Protein AF-A0A2U1LGH6-F1 (afdb_monomer_lite)

Foldseek 3Di:
DDDDDDDPPPDPPPPPDPDPPVDDDDDWDQPPPTDDHDDDDCVVVDPDDPVVVVVVVVVVCCVPVVD

pLDDT: mean 79.96, std 17.55, range [41.25, 97.94]

Organism: Artemisia annua (NCBI:txid35608)

Radius of gyration: 28.34 Å; chains: 1; bounding box: 78×39×62 Å

Sequence (67 aa):
MAPKKGVKIATKKKTEKVVNPLFEKRQEQFDIRGALPPKKDVHRLVRWPQVVRIQRKRRILKQRLKS

Structure (mmCIF, N/CA/C/O backbone):
data_AF-A0A2U1LGH6-F1
#
_entry.id   AF-A0A2U1LGH6-F1
#
loop_
_atom_site.group_PDB
_atom_site.id
_atom_site.type_symbol
_atom_site.label_atom_id
_atom_site.label_alt_id
_atom_site.label_comp_id
_atom_site.label_asym_id
_atom_site.l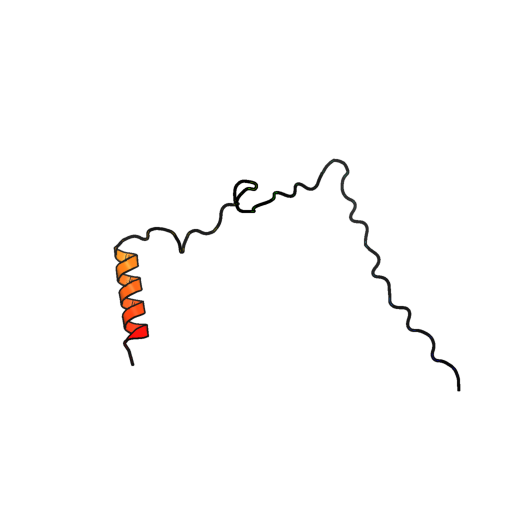abel_entity_id
_atom_site.label_seq_id
_atom_site.pdbx_PDB_ins_code
_atom_site.Cartn_x
_atom_site.Cartn_y
_atom_site.Cartn_z
_atom_site.occupancy
_atom_site.B_iso_or_equiv
_atom_site.auth_seq_id
_atom_site.auth_comp_id
_atom_site.auth_asym_id
_atom_site.auth_atom_id
_atom_site.pdbx_PDB_model_num
ATOM 1 N N . MET A 1 1 ? 63.707 -24.676 1.892 1.00 44.62 1 MET A N 1
ATOM 2 C CA . MET A 1 1 ? 62.339 -24.143 2.098 1.00 44.62 1 MET A CA 1
ATOM 3 C C . MET A 1 1 ? 61.811 -23.630 0.766 1.00 44.62 1 MET A C 1
ATOM 5 O O . MET A 1 1 ? 62.324 -22.643 0.264 1.00 44.62 1 MET A O 1
ATOM 9 N N . ALA A 1 2 ? 60.873 -24.349 0.147 1.00 49.19 2 ALA A N 1
ATOM 10 C CA . ALA A 1 2 ? 60.327 -24.010 -1.169 1.00 49.19 2 ALA A CA 1
ATOM 11 C C . ALA A 1 2 ? 59.247 -22.912 -1.060 1.00 49.19 2 ALA A C 1
ATOM 13 O O . ALA A 1 2 ? 58.387 -23.016 -0.179 1.00 49.19 2 ALA A O 1
ATOM 14 N N . PRO A 1 3 ? 59.232 -21.885 -1.930 1.00 59.00 3 PRO A N 1
ATOM 15 C CA . PRO A 1 3 ? 58.124 -20.943 -1.972 1.00 59.00 3 PRO A CA 1
ATOM 16 C C . PRO A 1 3 ? 56.889 -21.606 -2.595 1.00 59.00 3 PRO A C 1
ATOM 18 O O . PRO A 1 3 ? 56.942 -22.277 -3.626 1.00 59.00 3 PRO A O 1
ATOM 21 N N . LYS A 1 4 ? 55.766 -21.442 -1.896 1.00 50.25 4 LYS A N 1
ATOM 22 C CA . LYS A 1 4 ? 54.474 -22.077 -2.151 1.00 50.25 4 LYS A CA 1
ATOM 23 C C . LYS A 1 4 ? 53.921 -21.689 -3.528 1.00 50.25 4 LYS A C 1
ATOM 25 O O . LYS A 1 4 ? 53.875 -20.519 -3.893 1.00 50.25 4 LYS A O 1
ATOM 30 N N . LYS A 1 5 ? 53.464 -22.708 -4.257 1.00 41.25 5 LYS A N 1
ATOM 31 C CA . LYS A 1 5 ? 52.782 -22.653 -5.558 1.00 41.25 5 LYS A CA 1
ATOM 32 C C . LYS A 1 5 ? 51.599 -21.674 -5.478 1.00 41.25 5 LYS A C 1
ATOM 34 O O . LYS A 1 5 ? 50.654 -21.910 -4.730 1.00 41.25 5 LYS A O 1
ATOM 39 N N . GLY A 1 6 ? 51.679 -20.569 -6.221 1.00 43.50 6 GLY A N 1
ATOM 40 C CA . GLY A 1 6 ? 50.654 -19.527 -6.262 1.00 43.50 6 GLY A CA 1
ATOM 41 C C . GLY A 1 6 ? 49.293 -20.080 -6.682 1.00 43.50 6 GLY A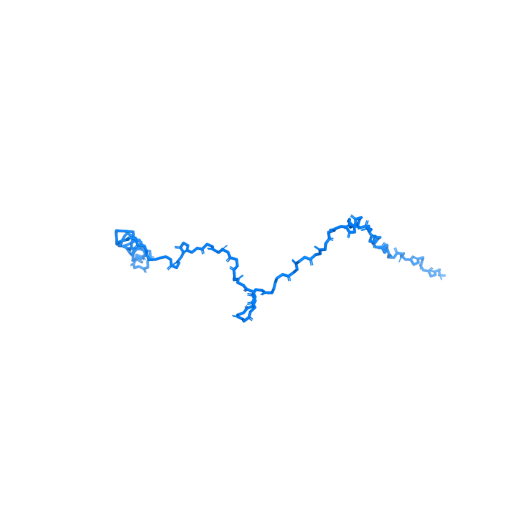 C 1
ATOM 42 O O . GLY A 1 6 ? 49.153 -20.709 -7.733 1.00 43.50 6 GLY A O 1
ATOM 43 N N . VAL A 1 7 ? 48.288 -19.841 -5.842 1.00 46.25 7 VAL A N 1
ATOM 44 C CA . VAL A 1 7 ? 46.880 -20.113 -6.128 1.00 46.25 7 VAL A CA 1
ATOM 45 C C . VAL A 1 7 ? 46.455 -19.198 -7.275 1.00 46.25 7 VAL A C 1
ATOM 47 O O . VAL A 1 7 ? 46.388 -17.980 -7.126 1.00 46.25 7 VAL A O 1
ATOM 50 N N . LYS A 1 8 ? 46.187 -19.787 -8.442 1.00 49.97 8 LYS A N 1
ATOM 51 C CA . LYS A 1 8 ? 45.578 -19.083 -9.571 1.00 49.97 8 LYS A CA 1
ATOM 52 C C . LYS A 1 8 ? 44.145 -18.728 -9.177 1.00 49.97 8 LYS A C 1
ATOM 54 O O . LYS A 1 8 ? 43.292 -19.608 -9.087 1.00 49.97 8 LYS A O 1
ATOM 59 N N . ILE A 1 9 ? 43.893 -17.446 -8.930 1.00 49.03 9 ILE A N 1
ATOM 60 C CA . ILE A 1 9 ? 42.544 -16.906 -8.770 1.00 49.03 9 ILE A CA 1
ATOM 61 C C . ILE A 1 9 ? 41.845 -17.116 -10.110 1.00 49.03 9 ILE A C 1
ATOM 63 O O . ILE A 1 9 ? 42.208 -16.502 -11.112 1.00 49.03 9 ILE A O 1
ATOM 67 N N . ALA A 1 10 ? 40.892 -18.045 -10.137 1.00 54.66 10 ALA A N 1
ATOM 68 C CA . ALA A 1 10 ? 40.078 -18.320 -11.304 1.00 54.66 10 ALA A CA 1
ATOM 69 C C . ALA A 1 10 ? 39.328 -17.040 -11.693 1.00 54.66 10 ALA A C 1
ATOM 71 O O . ALA A 1 10 ? 38.356 -16.636 -11.050 1.00 54.66 10 ALA A O 1
ATOM 72 N N . THR A 1 11 ? 39.797 -16.387 -12.751 1.00 57.78 11 THR A N 1
ATOM 73 C CA . THR A 1 11 ? 39.058 -15.354 -13.461 1.00 57.78 11 THR A CA 1
ATOM 74 C C . THR A 1 11 ? 37.751 -15.978 -13.925 1.00 57.78 11 THR A C 1
ATOM 76 O O . THR A 1 11 ? 37.728 -16.853 -14.791 1.00 57.78 11 THR A O 1
ATOM 79 N N . LYS A 1 12 ? 36.643 -15.562 -13.300 1.00 62.66 12 LYS A N 1
ATOM 80 C CA . LYS A 1 12 ? 35.292 -15.904 -13.744 1.00 62.66 12 LYS A CA 1
ATOM 81 C C . LYS A 1 12 ? 35.186 -15.495 -15.211 1.00 62.66 12 LYS A C 1
ATOM 83 O O . LYS A 1 12 ? 35.134 -14.304 -15.514 1.00 62.66 12 LYS A O 1
ATOM 88 N N . LYS A 1 13 ? 35.195 -16.478 -16.115 1.00 55.59 13 LYS A N 1
ATOM 89 C CA . LYS A 1 13 ? 34.886 -16.273 -17.529 1.00 55.59 13 LYS A CA 1
ATOM 90 C C . LYS A 1 13 ? 33.539 -15.556 -17.585 1.00 55.59 13 LYS A C 1
ATOM 92 O O . LYS A 1 13 ? 32.532 -16.104 -17.139 1.00 55.59 13 LYS A O 1
ATOM 97 N N . LYS A 1 14 ? 33.532 -14.320 -18.093 1.00 60.66 14 LYS A N 1
ATOM 98 C CA . LYS A 1 14 ? 32.303 -13.684 -18.561 1.00 60.66 14 LYS A CA 1
ATOM 99 C C . LYS A 1 14 ? 31.820 -14.558 -19.708 1.00 60.66 14 LYS A C 1
ATOM 101 O O . LYS A 1 14 ? 32.384 -14.521 -20.791 1.00 60.66 14 LYS A O 1
ATOM 106 N N . THR A 1 15 ? 30.832 -15.397 -19.435 1.00 60.69 15 THR A N 1
ATOM 107 C CA . THR A 1 15 ? 30.010 -15.992 -20.481 1.00 60.69 15 THR A CA 1
ATOM 108 C C . THR A 1 15 ? 29.406 -14.834 -21.259 1.00 60.69 15 THR A C 1
ATOM 110 O O . THR A 1 15 ? 28.568 -14.102 -20.722 1.00 60.69 15 THR A O 1
ATOM 113 N N . GLU A 1 16 ? 29.903 -14.615 -22.473 1.00 65.81 16 GLU A N 1
ATOM 114 C CA . GLU A 1 16 ? 29.323 -13.679 -23.423 1.00 65.81 16 GLU A CA 1
ATOM 115 C C . GLU A 1 16 ? 27.880 -14.116 -23.648 1.00 65.81 16 GLU A C 1
ATOM 117 O O . GLU A 1 16 ? 27.595 -15.183 -24.190 1.00 65.81 16 GLU A O 1
ATOM 122 N N . LYS A 1 17 ? 26.947 -13.327 -23.116 1.00 66.88 17 LYS A N 1
ATOM 123 C CA . LYS A 1 17 ? 25.542 -13.496 -23.448 1.00 66.88 17 LYS A CA 1
ATOM 124 C C . LYS A 1 17 ? 25.442 -13.118 -24.916 1.00 66.88 17 LYS A C 1
ATOM 126 O O . LYS A 1 17 ? 25.786 -11.992 -25.260 1.00 66.88 17 LYS A O 1
ATOM 131 N N . VAL A 1 18 ? 25.008 -14.052 -25.753 1.00 67.31 18 VAL A N 1
ATOM 132 C CA . VAL A 1 18 ? 24.652 -13.790 -27.148 1.00 67.31 18 VAL A CA 1
ATOM 133 C C . VAL A 1 18 ? 23.521 -12.759 -27.123 1.00 67.31 18 VAL A C 1
ATOM 135 O O . VAL A 1 18 ? 22.361 -13.097 -26.894 1.00 67.31 18 VAL A O 1
ATOM 138 N N . VAL A 1 19 ? 23.868 -11.475 -27.220 1.00 68.06 19 VAL A N 1
ATOM 139 C CA . VAL A 1 19 ? 22.891 -10.394 -27.334 1.00 68.06 19 VAL A CA 1
ATOM 140 C C . VAL A 1 19 ? 22.514 -10.343 -28.799 1.00 68.06 19 VAL A C 1
ATOM 142 O O . VAL A 1 19 ? 23.362 -10.118 -29.659 1.00 68.06 19 VAL A O 1
ATOM 145 N N . ASN A 1 20 ? 21.245 -10.610 -29.080 1.00 77.94 20 ASN A N 1
ATOM 146 C CA . ASN A 1 20 ? 20.731 -10.539 -30.433 1.00 77.94 20 ASN A CA 1
ATOM 147 C C . ASN A 1 20 ? 20.900 -9.089 -30.934 1.00 77.94 20 ASN A C 1
ATOM 149 O O . ASN A 1 20 ? 20.360 -8.186 -30.293 1.00 77.94 20 ASN A O 1
ATOM 153 N N . PRO A 1 21 ? 21.600 -8.838 -32.052 1.00 79.75 21 PRO A N 1
ATOM 154 C CA . PRO A 1 21 ? 21.889 -7.481 -32.531 1.00 79.75 21 PRO A CA 1
ATOM 155 C C . PRO A 1 21 ? 20.630 -6.689 -32.920 1.00 79.75 21 PRO A C 1
ATOM 157 O O . PRO A 1 21 ? 20.682 -5.474 -33.053 1.00 79.75 21 PRO A O 1
ATOM 160 N N . LEU A 1 22 ? 19.488 -7.367 -33.063 1.00 86.00 22 LEU A N 1
ATOM 161 C CA . LEU A 1 22 ? 18.180 -6.757 -33.309 1.00 86.00 22 LEU A CA 1
ATOM 162 C C . LEU A 1 22 ? 17.545 -6.127 -32.054 1.00 86.00 22 LEU A C 1
ATOM 164 O O . LEU A 1 22 ? 16.535 -5.435 -32.176 1.00 86.00 22 LEU A O 1
ATOM 168 N N . PHE A 1 23 ? 18.082 -6.380 -30.853 1.00 82.38 23 PHE A N 1
ATOM 169 C CA . PHE A 1 23 ? 17.521 -5.876 -29.598 1.00 82.38 23 PHE A CA 1
ATOM 170 C C . PHE A 1 23 ? 18.524 -5.025 -28.818 1.00 82.38 23 PHE A C 1
ATOM 172 O O . PHE A 1 23 ? 19.530 -5.513 -28.307 1.00 82.38 23 PHE A O 1
ATOM 179 N N . GLU A 1 24 ? 18.180 -3.752 -28.643 1.00 82.44 24 GLU A N 1
ATOM 180 C CA . GLU A 1 24 ? 18.901 -2.820 -27.779 1.00 82.44 24 GLU A CA 1
ATOM 181 C C . GLU A 1 24 ? 18.325 -2.798 -26.354 1.00 82.44 24 GLU A C 1
ATOM 183 O O . GLU A 1 24 ? 17.129 -3.012 -26.126 1.00 82.44 24 GLU A O 1
ATOM 188 N N . LYS A 1 25 ? 19.172 -2.488 -25.363 1.00 82.88 25 LYS A N 1
ATOM 189 C CA . LYS A 1 25 ? 18.747 -2.319 -23.966 1.00 82.88 25 LYS A CA 1
ATOM 190 C C . LYS A 1 25 ? 18.130 -0.931 -23.768 1.00 82.88 25 LYS A C 1
ATOM 192 O O . LYS A 1 25 ? 18.840 0.067 -23.796 1.00 82.88 25 LYS A O 1
ATOM 197 N N . ARG A 1 26 ? 16.835 -0.869 -23.449 1.00 82.69 26 ARG A N 1
ATOM 198 C CA . ARG A 1 26 ? 16.147 0.385 -23.094 1.00 82.69 26 ARG A CA 1
ATOM 199 C C . ARG A 1 26 ? 16.191 0.604 -21.586 1.00 82.69 26 ARG A C 1
ATOM 201 O O . ARG A 1 26 ? 15.455 -0.038 -20.841 1.00 82.69 26 ARG A O 1
ATOM 208 N N . GLN A 1 27 ? 17.100 1.459 -21.125 1.00 81.31 27 GLN A N 1
ATOM 209 C CA . GLN A 1 27 ? 17.130 1.901 -19.730 1.00 81.31 27 GLN A CA 1
ATOM 210 C C . GLN A 1 27 ? 16.329 3.194 -19.608 1.00 81.31 27 GLN A C 1
ATOM 212 O O . GLN A 1 27 ? 16.703 4.206 -20.187 1.00 81.31 27 GLN A O 1
ATOM 217 N N . GLU A 1 28 ? 15.234 3.156 -18.858 1.00 84.94 28 GLU A N 1
ATOM 218 C CA . GLU A 1 28 ? 14.456 4.346 -18.520 1.00 84.94 28 GLU A CA 1
ATOM 219 C C . GLU A 1 28 ? 14.925 4.897 -17.168 1.00 84.94 28 GLU A C 1
ATOM 221 O O . GLU A 1 28 ? 15.106 4.149 -16.203 1.00 84.94 28 GLU A O 1
ATOM 226 N N . GLN A 1 29 ? 15.144 6.211 -17.100 1.00 88.81 29 GLN A N 1
ATOM 227 C CA . GLN A 1 29 ? 15.538 6.904 -15.875 1.00 88.81 29 GLN A CA 1
ATOM 228 C C . GLN A 1 29 ? 14.271 7.321 -15.115 1.00 88.81 29 GLN A C 1
ATOM 230 O O . GLN A 1 29 ? 13.575 8.226 -15.557 1.00 88.81 29 GLN A O 1
ATOM 235 N N . PHE A 1 30 ? 13.962 6.700 -13.974 1.00 88.19 30 PHE A N 1
ATOM 236 C CA . PHE A 1 30 ? 12.744 6.988 -13.189 1.00 88.19 30 PHE A CA 1
ATOM 237 C C . PHE A 1 30 ? 12.954 7.996 -12.044 1.00 88.19 30 PHE A C 1
ATOM 239 O O . PHE A 1 30 ? 12.241 7.959 -11.036 1.00 88.19 30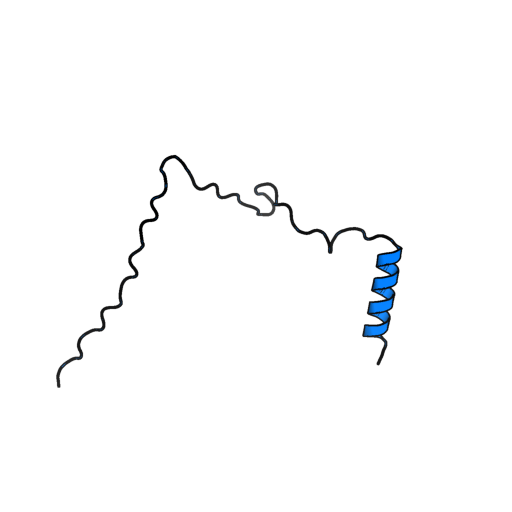 PHE A O 1
ATOM 246 N N . ASP A 1 31 ? 13.952 8.870 -12.171 1.00 87.25 31 ASP A N 1
ATOM 247 C CA . ASP A 1 31 ? 14.196 9.947 -11.210 1.00 87.25 31 ASP A CA 1
ATOM 248 C C . ASP A 1 31 ? 13.108 11.030 -11.301 1.00 87.25 31 ASP A C 1
ATOM 250 O O . ASP A 1 31 ? 12.315 11.065 -12.238 1.00 87.25 31 ASP A O 1
ATOM 254 N N . ILE A 1 32 ? 13.076 11.953 -10.334 1.00 84.25 32 ILE A N 1
ATOM 255 C CA . ILE A 1 32 ? 12.000 12.953 -10.155 1.00 84.25 32 ILE A CA 1
ATOM 256 C C . ILE A 1 32 ? 11.692 13.756 -11.436 1.00 84.25 32 ILE A C 1
ATOM 258 O O . ILE A 1 32 ? 10.549 14.146 -11.657 1.00 84.25 32 ILE A O 1
ATOM 262 N N . ARG A 1 33 ? 12.704 14.010 -12.275 1.00 85.88 33 ARG A N 1
ATOM 263 C CA . ARG A 1 33 ? 12.595 14.748 -13.549 1.00 85.88 33 ARG A CA 1
ATOM 264 C C . ARG A 1 33 ? 12.936 13.877 -14.768 1.00 85.88 33 ARG A C 1
ATOM 266 O O . ARG A 1 33 ? 13.395 14.398 -15.778 1.00 85.88 33 ARG A O 1
ATOM 273 N N . GLY A 1 34 ? 12.810 12.561 -14.632 1.00 85.06 34 GLY A N 1
ATOM 274 C CA . GLY A 1 34 ? 13.090 11.592 -15.685 1.00 85.06 34 GLY A CA 1
ATOM 275 C C . GLY A 1 34 ? 11.833 11.162 -16.444 1.00 85.06 34 GLY A C 1
ATOM 276 O O . GLY A 1 34 ? 10.880 11.922 -16.609 1.00 85.06 34 GLY A O 1
ATOM 277 N N . ALA A 1 35 ? 11.845 9.915 -16.904 1.00 88.50 35 ALA A N 1
ATOM 278 C CA . ALA A 1 35 ? 10.709 9.242 -17.513 1.00 88.50 35 ALA A CA 1
ATOM 279 C C . ALA A 1 35 ? 9.535 9.084 -16.528 1.00 88.50 35 ALA A C 1
ATOM 281 O O . ALA A 1 35 ? 9.695 9.164 -15.307 1.00 88.50 35 ALA A O 1
ATOM 282 N N . LEU A 1 36 ? 8.339 8.824 -17.070 1.00 88.94 36 LEU A N 1
ATOM 283 C CA . LEU A 1 36 ? 7.144 8.577 -16.264 1.00 88.94 36 LEU A CA 1
ATOM 284 C C . LEU A 1 36 ? 7.387 7.417 -15.287 1.00 88.94 36 LEU A C 1
ATOM 286 O O . LEU A 1 36 ? 7.903 6.373 -15.690 1.00 88.94 36 LEU A O 1
ATOM 290 N N . PRO A 1 37 ? 7.002 7.562 -14.007 1.00 88.56 37 PRO A N 1
ATOM 291 C CA . PRO A 1 37 ? 7.223 6.512 -13.033 1.00 88.56 37 PRO A CA 1
ATOM 292 C C . PRO A 1 37 ? 6.407 5.265 -13.399 1.00 88.56 37 PRO A C 1
ATOM 294 O O . PRO A 1 37 ? 5.267 5.375 -13.866 1.00 88.56 37 PRO A O 1
ATOM 297 N N . PRO A 1 38 ? 6.939 4.064 -13.123 1.00 90.44 38 PRO A N 1
ATOM 298 C CA . PRO A 1 38 ? 6.186 2.839 -13.314 1.00 90.44 38 PRO A CA 1
ATOM 299 C C . PRO A 1 38 ? 4.987 2.803 -12.361 1.00 90.44 38 PRO A C 1
ATOM 301 O O . PRO A 1 38 ? 4.985 3.432 -11.297 1.00 90.44 38 PRO A O 1
ATOM 304 N N . LYS A 1 39 ? 3.969 2.010 -12.707 1.00 92.31 39 LYS A N 1
ATOM 305 C CA . LYS A 1 39 ? 2.827 1.760 -11.819 1.00 92.31 39 LYS A CA 1
ATOM 306 C C . LYS A 1 39 ? 3.327 1.102 -10.525 1.00 92.31 39 LYS A C 1
ATOM 308 O O . LYS A 1 39 ? 3.873 0.003 -10.562 1.00 92.31 39 LYS A O 1
ATOM 313 N N . LYS A 1 40 ? 3.150 1.779 -9.387 1.00 91.50 40 LYS A N 1
ATOM 314 C CA . LYS A 1 40 ? 3.504 1.286 -8.043 1.00 91.50 40 LYS A CA 1
ATOM 315 C C . LYS A 1 40 ? 2.245 0.925 -7.261 1.00 91.50 40 LYS A C 1
ATOM 317 O O . LYS A 1 40 ? 1.175 1.466 -7.528 1.00 91.50 40 LYS A O 1
ATOM 322 N N . ASP A 1 41 ? 2.383 0.040 -6.276 1.00 94.69 41 ASP A N 1
ATOM 323 C CA . ASP A 1 41 ? 1.288 -0.254 -5.352 1.00 94.69 41 ASP A CA 1
ATOM 324 C C . ASP A 1 41 ? 0.929 0.999 -4.536 1.00 94.69 41 ASP A C 1
ATOM 326 O O . ASP A 1 41 ? 1.748 1.557 -3.801 1.00 94.69 41 ASP A O 1
ATOM 330 N N . VAL A 1 42 ? -0.319 1.439 -4.678 1.00 94.44 42 VAL A N 1
ATOM 331 C CA . VAL A 1 42 ? -0.876 2.616 -4.006 1.00 94.44 42 VAL A CA 1
ATOM 332 C C . VAL A 1 42 ? -1.707 2.252 -2.777 1.00 94.44 42 VAL A C 1
ATOM 334 O O . VAL A 1 42 ? -2.260 3.146 -2.140 1.00 94.44 42 VAL A O 1
ATOM 337 N N . HIS A 1 43 ? -1.769 0.982 -2.364 1.00 91.62 43 HIS A N 1
ATOM 338 C CA . HIS A 1 43 ? -2.617 0.510 -1.261 1.00 91.62 43 HIS A CA 1
ATOM 339 C C . HIS A 1 43 ? -2.467 1.332 0.038 1.00 91.62 43 HIS A C 1
ATOM 341 O O . HIS A 1 43 ? -3.430 1.536 0.778 1.00 91.62 43 HIS A O 1
ATOM 347 N N . ARG A 1 44 ? -1.274 1.863 0.336 1.00 91.81 44 ARG A N 1
ATOM 348 C CA . ARG A 1 44 ? -1.051 2.718 1.522 1.00 91.81 44 ARG A CA 1
ATOM 349 C C . ARG A 1 44 ? -1.505 4.169 1.341 1.00 91.81 44 ARG A C 1
ATOM 351 O O . ARG A 1 44 ? -1.876 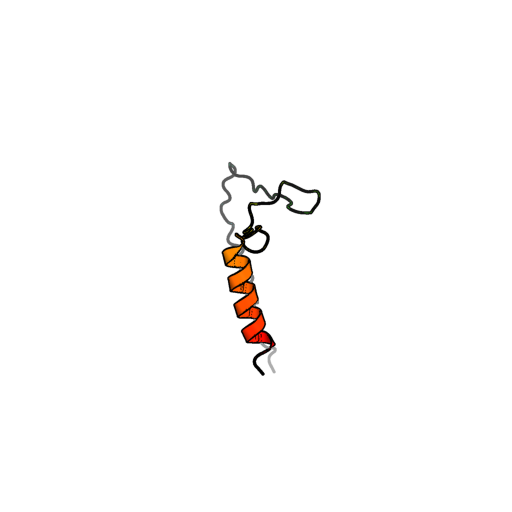4.799 2.325 1.00 91.81 44 ARG A O 1
ATOM 358 N N . LEU A 1 45 ? -1.458 4.676 0.112 1.00 92.75 45 LEU A N 1
ATOM 359 C CA . LEU A 1 45 ? -1.697 6.078 -0.249 1.00 92.75 45 LEU A CA 1
ATOM 360 C C . LEU A 1 45 ? -3.147 6.333 -0.686 1.00 92.75 45 LEU A C 1
ATOM 362 O O . LEU A 1 45 ? -3.605 7.472 -0.696 1.00 92.75 45 LEU A O 1
ATOM 366 N N . VAL A 1 46 ? -3.881 5.271 -1.024 1.00 94.56 46 VAL A N 1
ATOM 367 C CA . VAL A 1 46 ? -5.293 5.337 -1.402 1.00 94.56 46 VAL A CA 1
ATOM 368 C C . VAL A 1 46 ? -6.139 5.887 -0.255 1.00 94.56 46 VAL A C 1
ATOM 370 O O . VAL A 1 46 ? -6.024 5.484 0.908 1.00 94.56 46 VAL A O 1
ATOM 373 N N . ARG A 1 47 ? -7.074 6.774 -0.606 1.00 94.62 47 ARG A N 1
ATOM 374 C CA . ARG A 1 47 ? -8.154 7.189 0.286 1.00 94.62 47 ARG A CA 1
ATOM 375 C C . ARG A 1 47 ? -9.113 6.015 0.498 1.00 94.62 47 ARG A C 1
ATOM 377 O O . ARG A 1 47 ? -10.002 5.766 -0.306 1.00 94.62 47 ARG A O 1
ATOM 384 N N . TRP A 1 48 ? -8.923 5.300 1.603 1.00 94.81 48 TRP A N 1
ATOM 385 C CA . TRP A 1 48 ? -9.761 4.157 1.966 1.00 94.81 48 TRP A CA 1
ATOM 386 C C . TRP A 1 48 ? -11.203 4.558 2.315 1.00 94.81 48 TRP A C 1
ATOM 388 O O . TRP A 1 48 ? -11.411 5.638 2.885 1.00 94.81 48 TRP A O 1
ATOM 398 N N . PRO A 1 49 ? -12.186 3.665 2.078 1.00 97.25 49 PRO A N 1
ATOM 399 C CA . PRO A 1 49 ? -13.560 3.848 2.530 1.00 97.25 49 PRO A CA 1
ATOM 400 C C . PRO A 1 49 ? -13.639 4.130 4.032 1.00 97.25 49 PRO A C 1
ATOM 402 O O . PRO A 1 49 ? -12.833 3.634 4.829 1.00 97.25 49 PRO A O 1
ATOM 405 N N . GLN A 1 50 ? -14.642 4.910 4.435 1.00 96.88 50 GLN A N 1
ATOM 406 C CA . GLN A 1 50 ? -14.767 5.397 5.810 1.00 96.88 50 GLN A CA 1
ATOM 407 C C . GLN A 1 50 ? -14.813 4.260 6.843 1.00 96.88 50 GLN A C 1
ATOM 409 O O . GLN A 1 50 ? -14.142 4.333 7.873 1.00 96.88 50 GLN A O 1
ATOM 414 N N . VAL A 1 51 ? -15.527 3.175 6.537 1.00 97.94 51 VAL A N 1
ATOM 415 C CA . VAL A 1 51 ? -15.644 1.996 7.411 1.00 97.94 51 VAL A CA 1
ATOM 416 C C . VAL A 1 51 ? -14.288 1.340 7.682 1.00 97.94 51 VAL A C 1
ATOM 418 O O . VAL A 1 51 ? -13.958 1.050 8.831 1.00 97.94 51 VAL A O 1
ATOM 421 N N . VAL A 1 52 ? -13.443 1.215 6.656 1.00 96.44 52 VAL A N 1
ATOM 422 C CA . VAL A 1 52 ? -12.096 0.635 6.771 1.00 96.44 52 VAL A CA 1
ATOM 423 C C . VAL A 1 52 ? -11.205 1.530 7.628 1.00 96.44 52 VAL A C 1
ATOM 425 O O . VAL A 1 52 ? -10.454 1.041 8.476 1.00 96.44 52 VAL A O 1
ATOM 428 N N . ARG A 1 53 ? -11.305 2.856 7.460 1.00 96.00 53 ARG A N 1
ATOM 429 C CA . ARG A 1 53 ? -10.558 3.818 8.284 1.00 96.00 53 ARG A CA 1
ATOM 430 C C . ARG A 1 53 ? -10.926 3.682 9.759 1.00 96.00 53 ARG A C 1
ATOM 432 O O . ARG A 1 53 ? -10.027 3.613 10.596 1.00 96.00 53 ARG A O 1
ATOM 439 N N . ILE A 1 54 ? -12.219 3.615 10.077 1.00 97.38 54 ILE A N 1
ATOM 440 C CA . ILE A 1 54 ? -12.712 3.487 11.458 1.00 97.38 54 ILE A CA 1
ATOM 441 C C . ILE A 1 54 ? -12.268 2.152 12.071 1.00 97.38 54 ILE A C 1
ATOM 443 O O . ILE A 1 54 ? -11.739 2.134 13.183 1.00 97.38 54 ILE A O 1
ATOM 447 N N . GLN A 1 55 ? -12.394 1.046 11.335 1.00 97.44 55 GLN A N 1
ATOM 448 C CA . GLN A 1 55 ? -11.948 -0.277 11.785 1.00 97.44 55 GLN A CA 1
ATOM 449 C C . GLN A 1 55 ? -10.439 -0.310 12.078 1.00 97.44 55 GLN A C 1
ATOM 451 O O . GLN A 1 55 ? -10.024 -0.762 13.150 1.00 97.44 55 GLN A O 1
ATOM 456 N N . ARG A 1 56 ? -9.610 0.223 11.166 1.00 96.56 56 ARG A N 1
ATOM 457 C CA . ARG A 1 56 ? -8.151 0.310 11.354 1.00 96.56 56 ARG A CA 1
ATOM 458 C C . ARG A 1 56 ? -7.795 1.184 12.558 1.00 96.56 56 ARG A C 1
ATOM 460 O O . ARG A 1 56 ? -6.997 0.754 13.386 1.00 96.56 56 ARG A O 1
ATOM 467 N N . LYS A 1 57 ? -8.426 2.356 12.710 1.00 95.88 57 LYS A N 1
ATOM 468 C CA . LYS A 1 57 ? -8.234 3.234 13.879 1.00 95.88 57 LYS A CA 1
ATOM 469 C C . LYS A 1 57 ? -8.578 2.520 15.187 1.00 95.88 57 LYS A C 1
ATOM 471 O O . LYS A 1 57 ? -7.773 2.551 16.111 1.00 95.88 57 LYS A O 1
ATOM 476 N N . ARG A 1 58 ? -9.715 1.813 15.255 1.00 96.38 58 ARG A N 1
ATOM 477 C CA . ARG A 1 58 ? -10.120 1.039 16.444 1.00 96.38 58 ARG A CA 1
ATOM 478 C C . ARG A 1 58 ? -9.092 -0.035 16.803 1.00 96.38 58 ARG A C 1
ATOM 480 O O . ARG A 1 58 ? -8.777 -0.203 17.978 1.00 96.38 58 ARG A O 1
ATOM 487 N N . ARG A 1 59 ? -8.557 -0.750 15.806 1.00 96.31 59 ARG A N 1
ATOM 488 C CA . ARG A 1 59 ? -7.490 -1.743 16.013 1.00 96.31 59 ARG A CA 1
ATOM 489 C C . ARG A 1 59 ? -6.213 -1.094 16.551 1.00 96.31 59 ARG A C 1
ATOM 491 O O . ARG A 1 59 ? -5.666 -1.593 17.5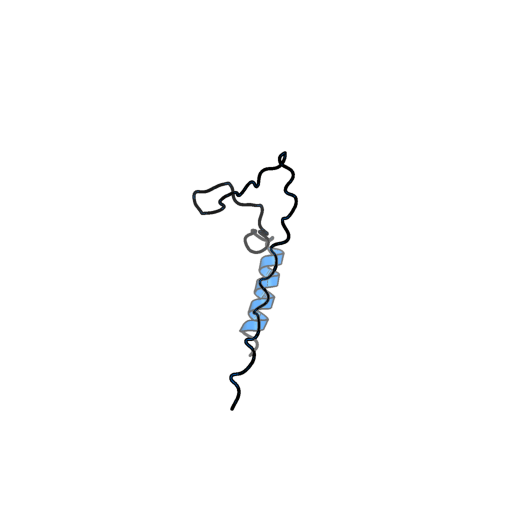26 1.00 96.31 59 ARG A O 1
ATOM 498 N N . ILE A 1 60 ? -5.775 0.015 15.952 1.00 95.88 60 ILE A N 1
ATOM 499 C CA . 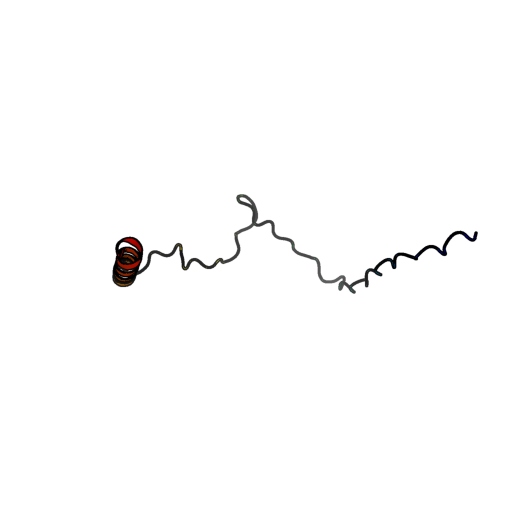ILE A 1 60 ? -4.566 0.741 16.372 1.00 95.88 60 ILE A CA 1
ATOM 500 C C . ILE A 1 60 ? -4.718 1.264 17.804 1.00 95.88 60 ILE A C 1
ATOM 502 O O . ILE A 1 60 ? -3.816 1.071 18.608 1.00 95.88 60 ILE A O 1
ATOM 506 N N . LEU A 1 61 ? -5.865 1.856 18.151 1.00 96.31 61 LEU A N 1
ATOM 507 C CA . LEU A 1 61 ? -6.139 2.329 19.512 1.00 96.31 61 LEU A CA 1
ATOM 508 C C . LEU A 1 61 ? -6.023 1.195 20.534 1.00 96.31 61 LEU A C 1
ATOM 510 O O . LEU A 1 61 ? -5.305 1.338 21.516 1.00 96.31 61 LEU A O 1
ATOM 514 N N . LYS A 1 62 ? -6.647 0.039 20.269 1.00 95.50 62 LYS A N 1
ATOM 515 C CA . LYS A 1 62 ? -6.533 -1.144 21.137 1.00 95.50 62 LYS A CA 1
ATOM 516 C C . LYS A 1 62 ? -5.099 -1.660 21.259 1.00 95.50 62 LYS A C 1
ATOM 518 O O . LYS A 1 62 ? -4.748 -2.172 22.305 1.00 95.50 62 LYS A O 1
ATOM 523 N N . GLN A 1 63 ? -4.285 -1.564 20.211 1.00 95.25 63 GLN A N 1
ATOM 524 C CA . GLN A 1 63 ? -2.881 -1.990 20.263 1.00 95.25 63 GLN A CA 1
ATOM 525 C C . GLN A 1 63 ? -1.992 -1.008 21.030 1.00 95.25 63 GLN A C 1
ATOM 527 O O . GLN A 1 63 ? -1.011 -1.425 21.629 1.00 95.25 63 GLN A O 1
ATOM 532 N N . ARG A 1 64 ? -2.302 0.292 20.970 1.00 95.12 64 ARG A N 1
ATOM 533 C CA . ARG A 1 64 ? -1.485 1.355 21.571 1.00 95.12 64 ARG A CA 1
ATOM 534 C C . ARG A 1 64 ? -1.841 1.642 23.026 1.00 95.12 64 ARG A C 1
ATOM 536 O O . ARG A 1 64 ? -0.949 1.970 23.789 1.00 95.12 64 ARG A O 1
ATOM 543 N N . LEU A 1 65 ? -3.125 1.565 23.374 1.00 91.94 65 LEU A N 1
ATOM 544 C CA . LEU A 1 65 ? -3.645 1.954 24.689 1.00 91.94 65 LEU A CA 1
ATOM 545 C C . LEU A 1 65 ? -3.908 0.770 25.618 1.00 91.94 65 LEU A C 1
ATOM 547 O O . LEU A 1 65 ? -4.152 0.984 26.797 1.00 91.94 65 LEU A O 1
ATOM 551 N N . LYS A 1 66 ? -3.898 -0.466 25.105 1.00 66.00 66 LYS A N 1
ATOM 552 C CA . LYS A 1 66 ? -3.994 -1.660 25.950 1.00 66.00 66 LYS A CA 1
ATOM 553 C C . LYS A 1 66 ? -2.603 -1.994 26.495 1.00 66.00 66 LYS A C 1
ATOM 555 O O . LYS A 1 66 ? -1.946 -2.913 26.008 1.00 66.00 66 LYS A O 1
ATOM 560 N N . SER A 1 67 ? -2.170 -1.166 27.439 1.00 54.22 67 SER A N 1
ATOM 561 C CA . SER A 1 67 ? -1.314 -1.560 28.560 1.00 54.22 67 SER A CA 1
ATOM 562 C C . SER A 1 67 ? -2.202 -2.030 29.706 1.00 54.22 67 SER A C 1
ATOM 564 O O . SER A 1 67 ? -3.375 -1.588 29.746 1.00 54.22 67 SER A O 1
#

InterPro domains:
  IPR001921 Large ribosomal subunit protein eL8, eukaryota [PR00882] (27-44)
  IPR001921 Large ribosomal subunit protein eL8, eukaryota [PR00882] (44-61)

Secondary structure (DSSP, 8-state):
-PPP----------------TT--------STTSSPPPP---TTTS---HHHHHHHHHHHHHHHH--